Protein AF-A0AB34HGY5-F1 (afdb_monomer_lite)

InterPro domains:
  IPR011009 Protein kinase-like domain superfamily [SSF56112] (20-111)

Radius of gyration: 34.71 Å; chains: 1; bounding box: 45×31×132 Å

Structure (mmCIF, N/CA/C/O backbone):
data_AF-A0AB34HGY5-F1
#
_entry.id   AF-A0AB34HGY5-F1
#
loop_
_atom_site.group_PDB
_atom_site.id
_atom_site.type_symbol
_atom_site.label_atom_id
_atom_site.label_alt_id
_atom_site.label_comp_id
_atom_site.label_asym_id
_atom_site.label_entity_id
_atom_site.label_seq_id
_atom_site.pdbx_PDB_ins_code
_atom_site.Cartn_x
_atom_site.Cartn_y
_atom_site.Cartn_z
_atom_site.occupancy
_atom_site.B_iso_or_equiv
_atom_site.auth_seq_id
_atom_site.auth_comp_id
_atom_site.auth_asym_id
_atom_site.auth_atom_id
_atom_site.pdbx_PDB_model_num
ATOM 1 N N . MET A 1 1 ? -15.803 -4.042 63.067 1.00 71.56 1 MET A N 1
ATOM 2 C CA . MET A 1 1 ? -15.146 -5.230 62.483 1.00 71.56 1 MET A CA 1
ATOM 3 C C . MET A 1 1 ? -15.717 -5.570 61.107 1.00 71.56 1 MET A C 1
ATOM 5 O O . MET A 1 1 ? -14.989 -5.437 60.141 1.00 71.56 1 MET A O 1
ATOM 9 N N . VAL A 1 2 ? -17.021 -5.854 60.975 1.00 73.50 2 VAL A N 1
ATOM 10 C CA . VAL A 1 2 ? -17.663 -6.172 59.673 1.00 73.50 2 VAL A CA 1
ATOM 11 C C . VAL A 1 2 ? -17.495 -5.069 58.614 1.00 73.50 2 VAL A C 1
ATOM 13 O O . VAL A 1 2 ? -17.225 -5.363 57.459 1.00 73.50 2 VAL A O 1
ATOM 16 N N . LYS A 1 3 ? -17.590 -3.792 59.008 1.00 72.81 3 LYS A N 1
ATOM 17 C CA . LYS A 1 3 ? -17.451 -2.648 58.087 1.00 72.81 3 LYS A CA 1
ATOM 18 C C . LYS A 1 3 ? -16.054 -2.538 57.451 1.00 72.81 3 LYS A C 1
ATOM 20 O O . LYS A 1 3 ? -15.954 -2.211 56.281 1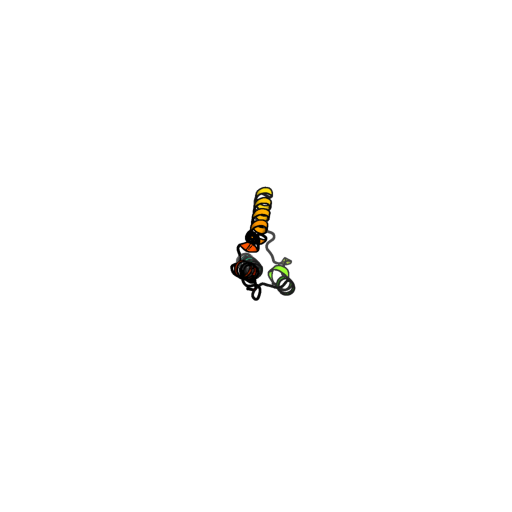.00 72.81 3 LYS A O 1
ATOM 25 N N . VAL A 1 4 ? -15.015 -2.892 58.210 1.00 78.38 4 VAL A N 1
ATOM 26 C CA . VAL A 1 4 ? -13.613 -2.877 57.756 1.00 78.38 4 VAL A CA 1
ATOM 27 C C . VAL A 1 4 ? -13.354 -4.014 56.766 1.00 78.38 4 VAL A C 1
ATOM 29 O O . VAL A 1 4 ? -12.738 -3.798 55.735 1.00 78.38 4 VAL A O 1
ATOM 32 N N . MET A 1 5 ? -13.907 -5.204 57.025 1.00 74.56 5 MET A N 1
ATOM 33 C CA . MET A 1 5 ? -13.786 -6.343 56.104 1.00 74.56 5 MET A CA 1
ATOM 34 C C . MET A 1 5 ? -14.464 -6.090 54.754 1.00 74.56 5 MET A C 1
ATOM 36 O O . MET A 1 5 ? -13.980 -6.554 53.727 1.00 74.56 5 MET A O 1
ATOM 40 N N . VAL A 1 6 ? -15.595 -5.378 54.748 1.00 80.62 6 VAL A N 1
ATOM 41 C CA . VAL A 1 6 ? -16.297 -5.037 53.503 1.00 80.62 6 VAL A CA 1
ATOM 42 C C . VAL A 1 6 ? -15.510 -3.999 52.700 1.00 80.62 6 VAL A C 1
ATOM 44 O O . VAL A 1 6 ? -15.405 -4.153 51.489 1.00 80.62 6 VAL A O 1
ATOM 47 N N . GLU A 1 7 ? -14.921 -2.988 53.346 1.00 81.06 7 GLU A N 1
ATOM 48 C CA . GLU A 1 7 ? -14.063 -2.007 52.661 1.00 81.06 7 GLU A CA 1
ATOM 49 C C . GLU A 1 7 ? -12.802 -2.653 52.070 1.00 81.06 7 GLU A C 1
ATOM 51 O O . GLU A 1 7 ? -12.538 -2.471 50.884 1.00 81.06 7 GLU A O 1
ATOM 56 N N . GLU A 1 8 ? -12.094 -3.498 52.829 1.00 84.94 8 GLU A N 1
ATOM 57 C CA . GLU A 1 8 ? -10.918 -4.218 52.314 1.00 84.94 8 GLU A CA 1
ATOM 58 C C . GLU A 1 8 ? -11.268 -5.129 51.129 1.00 84.94 8 GLU A C 1
ATOM 60 O O . GLU A 1 8 ? -10.516 -5.222 50.159 1.00 84.94 8 GLU A O 1
ATOM 65 N N . MET A 1 9 ? -12.429 -5.789 51.169 1.00 84.44 9 MET A N 1
ATOM 66 C CA . MET A 1 9 ? -12.878 -6.648 50.075 1.00 84.44 9 MET A CA 1
ATOM 67 C C . MET A 1 9 ? -13.207 -5.844 48.808 1.00 84.44 9 MET A C 1
ATOM 69 O O . MET A 1 9 ? -12.913 -6.303 47.704 1.00 84.44 9 MET A O 1
ATOM 73 N N . VAL A 1 10 ? -13.774 -4.643 48.948 1.00 82.44 10 VAL A N 1
ATOM 74 C CA . VAL A 1 10 ? -14.030 -3.739 47.816 1.00 82.44 10 VAL A CA 1
ATOM 75 C C . VAL A 1 10 ? -12.716 -3.233 47.222 1.00 82.44 10 VAL A C 1
ATOM 77 O O . VAL A 1 10 ? -12.561 -3.279 46.003 1.00 82.44 10 VAL A O 1
ATOM 80 N N . ASP A 1 11 ? -11.746 -2.839 48.048 1.00 81.69 11 ASP A N 1
ATOM 81 C CA . ASP A 1 11 ? -10.426 -2.396 47.579 1.00 81.69 11 ASP A CA 1
ATOM 82 C C . ASP A 1 11 ? -9.673 -3.500 46.829 1.00 81.69 11 ASP A C 1
ATOM 84 O O . ASP A 1 11 ? -9.060 -3.244 45.790 1.00 81.69 11 ASP A O 1
ATOM 88 N N . VAL A 1 12 ? -9.760 -4.750 47.296 1.00 83.12 12 VAL A N 1
ATOM 89 C CA . VAL A 1 12 ? -9.178 -5.902 46.593 1.00 83.12 12 VAL A CA 1
ATOM 90 C C . VAL A 1 12 ? -9.844 -6.104 45.232 1.00 83.12 12 VAL A C 1
ATOM 92 O O . VAL A 1 12 ? -9.142 -6.273 44.236 1.00 83.12 12 VAL A O 1
ATOM 95 N N . VAL A 1 13 ? -11.177 -6.043 45.151 1.00 79.81 13 VAL A N 1
ATOM 96 C CA . VAL A 1 13 ? -11.893 -6.200 43.873 1.00 79.81 13 VAL A CA 1
ATOM 97 C C . VAL A 1 13 ? -11.561 -5.061 42.910 1.00 79.81 13 VAL A C 1
ATOM 99 O O . VAL A 1 13 ? -11.268 -5.323 41.746 1.00 79.81 13 VAL A O 1
ATOM 102 N N . VAL A 1 14 ? -11.541 -3.812 43.377 1.00 80.50 14 VAL A N 1
ATOM 103 C CA . VAL A 1 14 ? -11.191 -2.651 42.545 1.00 80.50 14 VAL A CA 1
ATOM 104 C C . VAL A 1 14 ? -9.746 -2.752 42.056 1.00 80.50 14 VAL A C 1
ATOM 106 O O . VAL A 1 14 ? -9.493 -2.546 40.871 1.00 80.50 14 VAL A O 1
ATOM 109 N N . LYS A 1 15 ? -8.802 -3.139 42.919 1.00 80.25 15 LYS A N 1
ATOM 110 C CA . LYS A 1 15 ? -7.396 -3.334 42.543 1.00 80.25 15 LYS A CA 1
ATOM 111 C C . LYS A 1 15 ? -7.231 -4.428 41.488 1.00 80.25 15 LYS A C 1
ATOM 113 O O . LYS A 1 15 ? -6.559 -4.195 40.487 1.00 80.25 15 LYS A O 1
ATOM 118 N N . VAL A 1 16 ? -7.900 -5.569 41.667 1.00 82.00 16 VAL A N 1
ATOM 119 C CA . VAL A 1 16 ? -7.910 -6.667 40.688 1.00 82.00 16 VAL A CA 1
ATOM 120 C C . VAL A 1 16 ? -8.535 -6.215 39.367 1.00 82.00 16 VAL A C 1
ATOM 122 O O . VAL A 1 16 ? -7.982 -6.492 38.309 1.00 82.00 16 VAL A O 1
ATOM 125 N N . MET A 1 17 ? -9.648 -5.477 39.394 1.00 76.06 17 MET A N 1
ATOM 126 C CA . MET A 1 17 ? -10.279 -4.964 38.173 1.00 76.06 17 MET A CA 1
ATOM 127 C C . MET A 1 17 ? -9.388 -3.958 37.439 1.00 76.06 17 MET A C 1
ATOM 129 O O . MET A 1 17 ? -9.296 -4.032 36.219 1.00 76.06 17 MET A O 1
ATOM 133 N N . VAL A 1 18 ? -8.708 -3.051 38.147 1.00 74.69 18 VAL A N 1
ATOM 134 C CA . VAL A 1 18 ? -7.776 -2.080 37.545 1.00 74.69 18 VAL A CA 1
ATOM 135 C C . VAL A 1 18 ? -6.555 -2.777 36.945 1.00 74.69 18 VAL A C 1
ATOM 137 O O . VAL A 1 18 ? -6.133 -2.418 35.850 1.00 74.69 18 VAL A O 1
ATOM 140 N N . GLU A 1 19 ? -6.011 -3.792 37.614 1.00 84.38 19 GLU A N 1
ATOM 141 C CA . GLU A 1 19 ? -4.869 -4.568 37.121 1.00 84.38 19 GLU A CA 1
ATOM 142 C C . GLU A 1 19 ? -5.241 -5.403 35.886 1.00 84.38 19 GLU A C 1
ATOM 144 O O . GLU A 1 19 ? -4.567 -5.321 34.859 1.00 84.38 19 GLU A O 1
ATOM 149 N N . VAL A 1 20 ? -6.380 -6.104 35.926 1.00 78.56 20 VAL A N 1
ATOM 150 C CA . VAL A 1 20 ? -6.928 -6.839 34.773 1.00 78.56 20 VAL A CA 1
ATOM 151 C C . VAL A 1 20 ? -7.230 -5.886 33.616 1.00 78.56 20 VAL A C 1
ATOM 153 O O . VAL A 1 20 ? -6.883 -6.173 32.474 1.00 78.56 20 VAL A O 1
ATOM 156 N N . MET A 1 21 ? -7.825 -4.725 33.888 1.00 71.75 21 MET A N 1
ATOM 157 C CA . MET A 1 21 ? -8.116 -3.713 32.870 1.00 71.75 21 MET A CA 1
ATOM 158 C C . MET A 1 21 ? -6.832 -3.093 32.295 1.00 71.75 21 MET A C 1
ATOM 160 O O . MET A 1 21 ? -6.778 -2.796 31.102 1.00 71.75 21 MET A O 1
ATOM 164 N N . GLY A 1 22 ? -5.780 -2.961 33.106 1.00 74.19 22 GLY A N 1
ATOM 165 C CA . GLY A 1 22 ? -4.437 -2.577 32.674 1.00 74.19 22 GLY A CA 1
ATOM 166 C C . GLY A 1 22 ? -3.812 -3.604 31.731 1.00 74.19 22 GLY A C 1
ATOM 167 O O . GLY A 1 22 ? -3.347 -3.235 30.656 1.00 74.19 22 GLY A O 1
ATOM 168 N N . MET A 1 23 ? -3.872 -4.894 32.072 1.00 69.50 23 MET A N 1
ATOM 169 C CA . MET A 1 23 ? -3.395 -5.981 31.206 1.00 69.50 23 MET A CA 1
ATOM 170 C C . MET A 1 23 ? -4.174 -6.042 29.889 1.00 69.50 23 MET A C 1
ATOM 172 O O . MET A 1 23 ? -3.571 -6.134 28.824 1.00 69.50 23 MET A O 1
ATOM 176 N N . VAL A 1 24 ? -5.504 -5.916 29.946 1.00 68.81 24 VAL A N 1
ATOM 177 C CA . VAL A 1 24 ? -6.360 -5.860 28.751 1.00 68.81 24 VAL A CA 1
ATOM 178 C C . VAL A 1 24 ? -5.973 -4.676 27.866 1.00 68.81 24 VAL A C 1
ATOM 180 O O . VAL A 1 24 ? -5.891 -4.827 26.651 1.00 68.81 24 VAL A O 1
ATOM 183 N N . LYS A 1 25 ? -5.673 -3.511 28.449 1.00 65.19 25 LYS A N 1
ATOM 184 C CA . LYS A 1 25 ? -5.229 -2.338 27.689 1.00 65.19 25 LYS A CA 1
ATOM 185 C C . LYS A 1 25 ? -3.876 -2.561 27.002 1.00 65.19 25 LYS A C 1
ATOM 187 O O . LYS A 1 25 ? -3.752 -2.219 25.830 1.00 65.19 25 LYS A O 1
ATOM 192 N N . VAL A 1 26 ? -2.902 -3.155 27.696 1.00 67.00 26 VAL A N 1
ATOM 193 C CA . VAL A 1 26 ? -1.579 -3.478 27.124 1.00 67.00 26 VAL A CA 1
ATOM 194 C C . VAL A 1 26 ? -1.711 -4.479 25.976 1.00 67.00 26 VAL A C 1
ATOM 196 O O . VAL A 1 26 ? -1.158 -4.252 24.905 1.00 67.00 26 VAL A O 1
ATOM 199 N N . MET A 1 27 ? -2.512 -5.534 26.156 1.00 62.56 27 MET A N 1
ATOM 200 C CA . MET A 1 27 ? -2.768 -6.517 25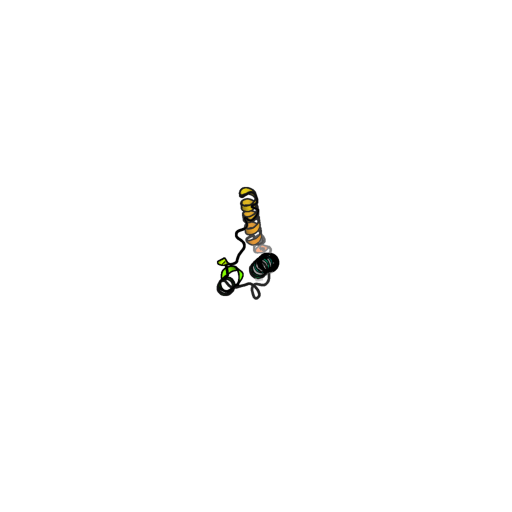.099 1.00 62.56 27 MET A CA 1
ATOM 201 C C . MET A 1 27 ? -3.439 -5.882 23.876 1.00 62.56 27 MET A C 1
ATOM 203 O 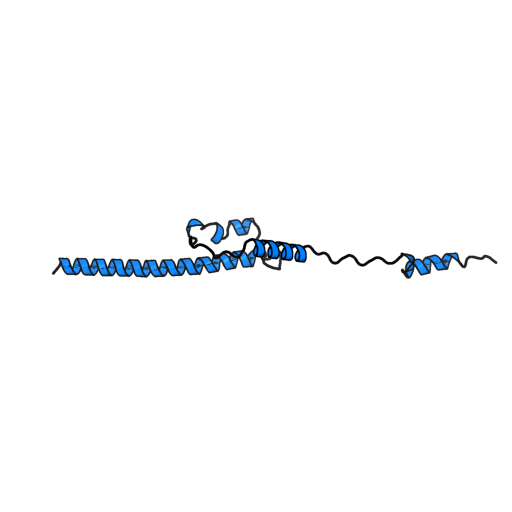O . MET A 1 27 ? -3.118 -6.241 22.749 1.00 62.56 27 MET A O 1
ATOM 207 N N . VAL A 1 28 ? -4.359 -4.932 24.071 1.00 63.88 28 VAL A N 1
ATOM 208 C CA . VAL A 1 28 ? -5.011 -4.231 22.955 1.00 63.88 28 VAL A CA 1
ATOM 209 C C . VAL A 1 28 ? -4.019 -3.346 22.195 1.00 63.88 28 VAL A C 1
ATOM 211 O O . VAL A 1 28 ? -4.035 -3.364 20.969 1.00 63.88 28 VAL A O 1
ATOM 214 N N . GLU A 1 29 ? -3.137 -2.605 22.874 1.00 63.91 29 GLU A N 1
ATOM 215 C CA . GLU A 1 29 ? -2.141 -1.764 22.188 1.00 63.91 29 GLU A CA 1
ATOM 216 C C . GLU A 1 29 ? -1.119 -2.589 21.390 1.00 63.91 29 GLU A C 1
ATOM 218 O O . GLU A 1 29 ? -0.849 -2.252 20.237 1.00 63.91 29 GLU A O 1
ATOM 223 N N . GLU A 1 30 ? -0.631 -3.703 21.943 1.00 64.94 30 GLU A N 1
ATOM 224 C CA . GLU A 1 30 ? 0.286 -4.616 21.244 1.00 64.94 30 GLU A CA 1
ATOM 225 C C . GLU A 1 30 ? -0.384 -5.265 20.018 1.00 64.94 30 GLU A C 1
ATOM 227 O O . GLU A 1 30 ? 0.181 -5.301 18.925 1.00 64.94 30 GLU A O 1
ATOM 232 N N . VAL A 1 31 ? -1.640 -5.710 20.155 1.00 66.44 31 VAL A N 1
ATOM 233 C CA . VAL A 1 31 ? -2.398 -6.318 19.047 1.00 66.44 31 VAL A CA 1
ATOM 234 C C . VAL A 1 31 ? -2.667 -5.314 17.921 1.00 66.44 31 VAL A C 1
ATOM 236 O O . VAL A 1 31 ? -2.666 -5.694 16.749 1.00 66.44 31 VAL A O 1
ATOM 239 N N . VAL A 1 32 ? -2.876 -4.033 18.240 1.00 69.94 32 VAL A N 1
ATOM 240 C CA . VAL A 1 32 ? -3.094 -2.987 17.229 1.00 69.94 32 VAL A CA 1
ATOM 241 C C . VAL A 1 32 ? -1.855 -2.791 16.352 1.00 69.94 32 VAL A C 1
ATOM 243 O O . VAL A 1 32 ? -2.003 -2.684 15.134 1.00 69.94 32 VAL A O 1
ATOM 246 N N . GLU A 1 33 ? -0.652 -2.777 16.930 1.00 73.31 33 GLU A N 1
ATOM 247 C CA . GLU A 1 33 ? 0.597 -2.633 16.169 1.00 73.31 33 GLU A CA 1
ATOM 248 C C . GLU A 1 33 ? 0.800 -3.805 15.199 1.00 73.31 33 GLU A C 1
ATOM 250 O O . GLU A 1 33 ? 0.992 -3.590 13.998 1.00 73.31 33 GLU A O 1
ATOM 255 N N . VAL A 1 34 ? 0.609 -5.038 15.682 1.00 79.81 34 VAL A N 1
ATOM 256 C CA . VAL A 1 34 ? 0.700 -6.260 14.865 1.00 79.81 34 VAL A CA 1
ATOM 257 C C . VAL A 1 34 ? -0.301 -6.237 13.703 1.00 79.81 34 VAL A C 1
ATOM 259 O O . VAL A 1 34 ? 0.020 -6.630 12.580 1.00 79.81 34 VAL A O 1
ATOM 262 N N . MET A 1 35 ? -1.521 -5.740 13.932 1.00 85.81 35 MET A N 1
ATOM 263 C CA . MET A 1 35 ? -2.542 -5.640 12.885 1.00 85.81 35 MET A CA 1
ATOM 264 C C . MET A 1 35 ? -2.226 -4.592 11.812 1.00 85.81 35 MET A C 1
ATOM 266 O O . MET A 1 35 ? -2.575 -4.793 10.645 1.00 85.81 35 MET A O 1
ATOM 270 N N . VAL A 1 36 ? -1.598 -3.475 12.189 1.00 88.12 36 VAL A N 1
ATOM 271 C CA . VAL A 1 36 ? -1.158 -2.436 11.245 1.00 88.12 36 VAL A CA 1
ATOM 272 C C . VAL A 1 36 ? -0.015 -2.960 10.380 1.00 88.12 36 VAL A C 1
ATOM 274 O O . VAL A 1 36 ? -0.027 -2.781 9.161 1.00 88.12 36 VAL A O 1
ATOM 277 N N . GLU A 1 37 ? 0.961 -3.622 10.996 1.00 90.62 37 GLU A N 1
ATOM 278 C CA . GLU A 1 37 ? 2.103 -4.183 10.282 1.00 90.62 37 GLU A CA 1
ATOM 279 C C . GLU A 1 37 ? 1.659 -5.238 9.256 1.00 90.62 37 GLU A C 1
ATOM 281 O O . GLU A 1 37 ? 2.064 -5.178 8.092 1.00 90.62 37 GLU A O 1
ATOM 286 N N . ASP A 1 38 ? 0.755 -6.145 9.646 1.00 93.19 38 ASP A N 1
ATOM 287 C CA . ASP A 1 38 ? 0.246 -7.208 8.772 1.00 93.19 38 ASP A CA 1
ATOM 288 C C . ASP A 1 38 ? -0.458 -6.651 7.523 1.00 93.19 38 ASP A C 1
ATOM 290 O O . ASP A 1 38 ? -0.168 -7.070 6.396 1.00 93.19 38 ASP A O 1
ATOM 294 N N . VAL A 1 39 ? -1.346 -5.659 7.688 1.00 94.75 39 VAL A N 1
ATOM 295 C CA . VAL A 1 39 ? -2.069 -5.079 6.546 1.00 94.75 39 VAL A CA 1
ATOM 296 C C . VAL A 1 39 ? -1.131 -4.317 5.610 1.00 94.75 39 VAL A C 1
ATOM 298 O O . VAL A 1 39 ? -1.229 -4.479 4.391 1.00 94.75 39 VAL A O 1
ATOM 301 N N . VAL A 1 40 ? -0.193 -3.528 6.145 1.00 94.19 40 VAL A N 1
ATOM 302 C CA . VAL A 1 40 ? 0.748 -2.745 5.329 1.00 94.19 40 VAL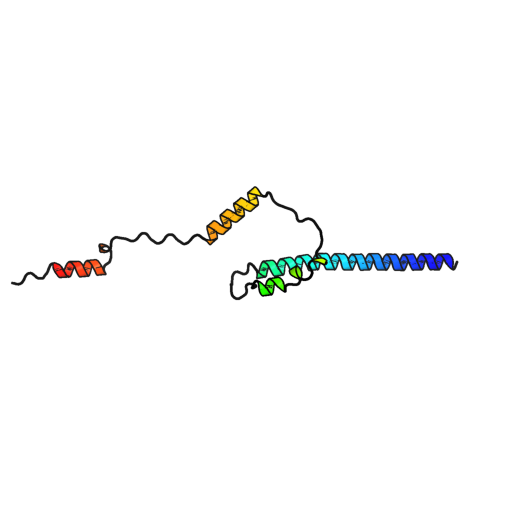 A CA 1
ATOM 303 C C . VAL A 1 40 ? 1.713 -3.666 4.583 1.00 94.19 40 VAL A C 1
ATOM 305 O O . VAL A 1 40 ? 1.913 -3.479 3.381 1.00 94.19 40 VAL A O 1
ATOM 308 N N . SER A 1 41 ? 2.245 -4.694 5.249 1.00 95.06 41 SER A N 1
ATOM 309 C CA . SER A 1 41 ? 3.139 -5.686 4.641 1.00 95.06 41 SER A CA 1
ATOM 310 C C . SER A 1 41 ? 2.465 -6.405 3.468 1.00 95.06 41 SER A C 1
ATOM 312 O O . SER A 1 41 ? 3.006 -6.466 2.360 1.00 95.06 41 SER A O 1
ATOM 314 N N . LYS A 1 42 ? 1.216 -6.850 3.649 1.00 95.44 42 LYS A N 1
ATOM 315 C CA . LYS A 1 42 ? 0.448 -7.512 2.586 1.00 95.44 42 LYS A CA 1
ATOM 316 C C . LYS A 1 42 ? -0.007 -6.565 1.468 1.00 95.44 42 LYS A C 1
ATOM 318 O O . LYS A 1 42 ? -0.172 -7.005 0.329 1.00 95.44 42 LYS A O 1
ATOM 323 N N . MET A 1 43 ? -0.213 -5.275 1.741 1.00 96.56 43 MET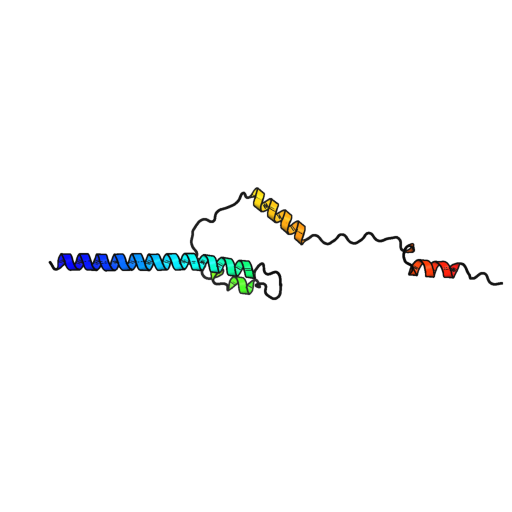 A N 1
ATOM 324 C CA . MET A 1 43 ? -0.520 -4.275 0.704 1.00 96.56 43 MET A CA 1
ATOM 325 C C . MET A 1 43 ? 0.707 -3.893 -0.133 1.00 96.56 43 MET A C 1
ATOM 327 O O . MET A 1 43 ? 0.576 -3.643 -1.332 1.00 96.56 43 MET A O 1
ATOM 331 N N . LEU A 1 44 ? 1.892 -3.861 0.476 1.00 94.25 44 LEU A N 1
ATOM 332 C CA . LEU A 1 44 ? 3.158 -3.518 -0.180 1.00 94.25 44 LEU A CA 1
ATOM 333 C C . LEU A 1 44 ? 3.949 -4.749 -0.645 1.00 94.25 44 LEU A C 1
ATOM 335 O O . LEU A 1 44 ? 5.120 -4.636 -1.004 1.00 94.25 44 LEU A O 1
ATOM 339 N N . HIS A 1 45 ? 3.306 -5.917 -0.692 1.00 95.12 45 HIS A N 1
ATOM 340 C CA . HIS A 1 45 ? 3.948 -7.154 -1.109 1.00 95.12 45 HIS A CA 1
ATOM 341 C C . HIS A 1 45 ? 4.484 -7.063 -2.550 1.00 95.12 45 HIS A C 1
ATOM 343 O O . HIS A 1 45 ? 3.795 -6.584 -3.464 1.00 95.12 45 HIS A O 1
ATOM 349 N N . VAL A 1 46 ? 5.719 -7.535 -2.761 1.00 90.62 46 VAL A N 1
ATOM 350 C CA . VAL A 1 46 ? 6.421 -7.463 -4.057 1.00 90.62 46 VAL A CA 1
ATOM 351 C C . VAL A 1 46 ? 5.724 -8.326 -5.108 1.00 90.62 46 VAL A C 1
ATOM 353 O O . VAL A 1 46 ? 5.505 -7.862 -6.224 1.00 90.62 46 VAL A O 1
ATOM 356 N N . ASP A 1 47 ? 5.329 -9.548 -4.735 1.00 93.88 47 ASP A N 1
ATOM 357 C CA . ASP A 1 47 ? 4.530 -10.444 -5.578 1.00 93.88 47 ASP A CA 1
ATOM 358 C C . ASP A 1 47 ? 3.061 -9.971 -5.642 1.00 93.88 47 ASP A C 1
ATOM 360 O O . ASP A 1 47 ? 2.387 -9.977 -4.603 1.00 93.88 47 ASP A O 1
ATOM 364 N N . PRO A 1 48 ? 2.537 -9.591 -6.826 1.00 93.62 48 PRO A N 1
ATOM 365 C CA . PRO A 1 48 ? 1.151 -9.157 -6.990 1.00 93.62 48 PRO A CA 1
ATOM 366 C C . PRO A 1 48 ? 0.113 -10.234 -6.660 1.00 93.62 48 PRO A C 1
ATOM 368 O O . PRO A 1 48 ? -1.000 -9.883 -6.280 1.00 93.62 48 PRO A O 1
ATOM 371 N N . HIS A 1 49 ? 0.446 -11.522 -6.790 1.00 95.94 49 HIS A N 1
ATOM 372 C CA . HIS A 1 49 ? -0.491 -12.616 -6.505 1.00 95.94 49 HIS A CA 1
ATOM 373 C C . HIS A 1 49 ? -0.730 -12.810 -5.006 1.00 95.94 49 HIS A C 1
ATOM 375 O O . HIS A 1 49 ? -1.771 -13.327 -4.605 1.00 95.94 49 HIS A O 1
ATOM 381 N N . GLN A 1 50 ? 0.223 -12.372 -4.186 1.00 94.00 50 GLN A N 1
ATOM 382 C CA . GLN A 1 50 ? 0.138 -12.397 -2.727 1.00 94.00 50 GLN A CA 1
ATOM 383 C C . GLN A 1 50 ? -0.358 -11.063 -2.151 1.00 94.00 50 GLN A C 1
ATOM 385 O O . GLN A 1 50 ? -0.684 -10.980 -0.967 1.00 94.00 50 GLN A O 1
ATOM 390 N N . ARG A 1 51 ? -0.423 -10.012 -2.978 1.00 97.12 51 ARG A N 1
ATOM 391 C CA . ARG A 1 51 ? -0.830 -8.674 -2.553 1.00 97.12 51 ARG A CA 1
ATOM 392 C C . ARG A 1 51 ? -2.325 -8.630 -2.248 1.00 97.12 51 ARG A C 1
ATOM 394 O O . ARG A 1 51 ? -3.145 -9.108 -3.031 1.00 97.12 51 ARG A O 1
ATOM 401 N N . LEU A 1 52 ? -2.687 -7.989 -1.137 1.00 96.50 52 LEU A N 1
ATOM 402 C CA . LEU A 1 52 ? -4.091 -7.783 -0.781 1.00 96.50 52 LEU A CA 1
ATOM 403 C C . LEU A 1 52 ? -4.840 -7.003 -1.869 1.00 96.50 52 LEU A C 1
ATOM 405 O O . LEU A 1 52 ? -4.440 -5.916 -2.288 1.00 96.50 52 LEU A O 1
ATOM 409 N N . THR A 1 53 ? -5.990 -7.538 -2.267 1.00 96.94 53 THR A N 1
ATOM 410 C CA . THR A 1 53 ? -6.977 -6.827 -3.084 1.00 96.94 53 THR A CA 1
ATOM 411 C C . THR A 1 53 ? -7.762 -5.827 -2.236 1.00 96.94 53 THR A C 1
ATOM 413 O O . THR A 1 53 ? -7.907 -5.999 -1.025 1.00 96.94 53 THR A O 1
ATOM 416 N N . ALA A 1 54 ? -8.358 -4.814 -2.873 1.00 96.56 54 ALA A N 1
ATOM 417 C CA . ALA A 1 54 ? -9.163 -3.807 -2.175 1.00 96.56 54 ALA A CA 1
ATOM 418 C C . ALA A 1 54 ? -10.282 -4.427 -1.311 1.00 96.56 54 ALA A C 1
ATOM 420 O O . ALA A 1 54 ? -10.501 -4.000 -0.181 1.00 96.56 54 ALA A O 1
ATOM 421 N N . VAL A 1 55 ? -10.945 -5.482 -1.800 1.00 97.38 55 VAL A N 1
ATOM 422 C CA . VAL A 1 55 ? -12.003 -6.183 -1.050 1.00 97.38 55 VAL A CA 1
ATOM 423 C C . VAL A 1 55 ? -11.451 -6.869 0.200 1.00 97.38 55 VAL A C 1
ATOM 425 O O . VAL A 1 55 ? -12.111 -6.871 1.236 1.00 97.38 55 VAL A O 1
ATOM 428 N N . GLN A 1 56 ? -10.252 -7.448 0.126 1.00 95.94 56 GLN A N 1
ATOM 429 C CA . GLN A 1 56 ? -9.628 -8.089 1.283 1.00 95.94 56 GLN A CA 1
ATOM 430 C C . GLN A 1 56 ? -9.142 -7.056 2.309 1.00 95.94 56 GLN A C 1
ATOM 432 O O . GLN A 1 56 ? -9.315 -7.289 3.501 1.00 95.94 56 GLN A O 1
ATOM 437 N N . VAL A 1 57 ? -8.624 -5.899 1.871 1.00 96.31 57 VAL A N 1
ATOM 438 C CA . VAL A 1 57 ? -8.271 -4.784 2.773 1.00 96.31 57 VAL A CA 1
ATOM 439 C C . VAL A 1 57 ? -9.491 -4.328 3.574 1.00 96.31 57 VAL A C 1
ATOM 44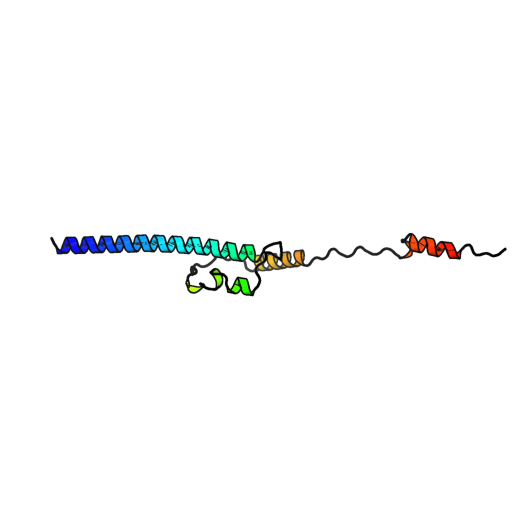1 O O . VAL A 1 57 ? -9.410 -4.200 4.791 1.00 96.31 57 VAL A O 1
ATOM 444 N N . LEU A 1 58 ? -10.645 -4.157 2.922 1.00 95.81 58 LEU A N 1
ATOM 445 C CA . LEU A 1 58 ? -11.885 -3.737 3.590 1.00 95.81 58 LEU A CA 1
ATOM 446 C C . LEU A 1 58 ? -12.404 -4.743 4.628 1.00 95.81 58 LEU A C 1
ATOM 448 O O . LEU A 1 58 ? -13.177 -4.368 5.503 1.00 95.81 58 LEU A O 1
ATOM 452 N N . ARG A 1 59 ? -11.999 -6.013 4.531 1.00 95.81 59 ARG A N 1
ATOM 453 C CA . ARG A 1 59 ? -12.353 -7.074 5.487 1.00 95.81 59 ARG A CA 1
ATOM 454 C C . ARG A 1 59 ? -11.307 -7.258 6.586 1.00 95.81 59 ARG A C 1
ATOM 456 O O . ARG A 1 59 ? -11.511 -8.086 7.470 1.00 95.81 59 ARG A O 1
ATOM 463 N N . HIS A 1 60 ? -10.184 -6.547 6.521 1.00 94.88 60 HIS A N 1
ATOM 464 C CA . HIS A 1 60 ? -9.109 -6.701 7.488 1.00 94.88 60 HIS A CA 1
ATOM 465 C C . HIS A 1 60 ? -9.547 -6.173 8.865 1.00 94.88 60 HIS A C 1
ATOM 467 O O . HIS A 1 60 ? -10.128 -5.086 8.921 1.00 94.88 60 HIS A O 1
ATOM 473 N N . PRO A 1 61 ? -9.239 -6.865 9.979 1.00 90.50 61 PRO A N 1
ATOM 474 C CA . PRO A 1 61 ? -9.642 -6.427 11.316 1.00 90.50 61 PRO A CA 1
ATOM 475 C C . PRO A 1 61 ? -9.213 -4.996 11.659 1.00 90.50 61 PRO A C 1
ATOM 477 O O . PRO A 1 61 ? -9.989 -4.270 12.262 1.00 90.50 61 PRO A O 1
ATOM 480 N N . TRP A 1 62 ? -8.040 -4.548 11.192 1.00 90.75 62 TRP A N 1
ATOM 481 C CA . TRP A 1 62 ? -7.599 -3.152 11.353 1.00 90.75 62 TRP A CA 1
ATOM 482 C C . TRP A 1 62 ? -8.572 -2.122 10.743 1.00 90.75 62 TRP A C 1
ATOM 484 O O . TRP A 1 62 ? -8.718 -1.022 11.265 1.00 90.75 62 TRP A O 1
ATOM 494 N N . VAL A 1 63 ? -9.246 -2.466 9.641 1.00 92.19 63 VAL A N 1
ATOM 495 C CA . VAL A 1 63 ? -10.219 -1.584 8.976 1.00 92.19 63 VAL A CA 1
ATOM 496 C C . VAL A 1 63 ? -11.611 -1.734 9.589 1.00 92.19 63 VAL A C 1
ATOM 498 O O . VAL A 1 63 ? -12.304 -0.734 9.764 1.00 92.19 63 VAL A O 1
ATOM 501 N N . VAL A 1 64 ? -12.019 -2.970 9.899 1.00 93.06 64 VAL A N 1
ATOM 502 C CA . VAL A 1 64 ? -13.364 -3.291 10.405 1.00 93.06 64 VAL A CA 1
ATOM 503 C C . VAL A 1 64 ? -13.546 -2.842 11.854 1.00 93.06 64 VAL A C 1
ATOM 505 O O . VAL A 1 64 ? -14.547 -2.211 12.159 1.00 93.06 64 VAL A O 1
ATOM 508 N N . ASN A 1 65 ? -12.566 -3.111 12.716 1.00 89.19 65 ASN A N 1
ATOM 509 C CA . ASN A 1 65 ? -12.630 -2.885 14.162 1.00 89.19 65 ASN A CA 1
ATOM 510 C C . ASN A 1 65 ? -12.038 -1.515 14.537 1.00 89.19 65 ASN A C 1
ATOM 512 O O . ASN A 1 65 ? -11.297 -1.388 15.517 1.00 89.19 65 ASN A O 1
ATOM 516 N N . ARG A 1 66 ? -12.293 -0.484 13.720 1.00 84.50 66 ARG A N 1
ATOM 517 C CA . ARG A 1 66 ? -11.635 0.830 13.834 1.00 84.50 66 ARG A CA 1
ATOM 518 C C . ARG A 1 66 ? -11.912 1.506 15.182 1.00 84.50 66 ARG A C 1
ATOM 520 O O . ARG A 1 66 ? -11.076 2.250 15.684 1.00 84.50 66 ARG A O 1
ATOM 527 N N . GLU A 1 67 ? -13.074 1.238 15.759 1.00 84.38 67 GLU A N 1
ATOM 528 C CA . GLU A 1 67 ? -13.534 1.704 17.066 1.00 84.38 67 GLU A CA 1
ATOM 529 C C . GLU A 1 67 ? -12.696 1.186 18.243 1.00 84.38 67 GLU A C 1
ATOM 531 O O . GLU A 1 67 ? -12.703 1.804 19.305 1.00 84.38 67 GLU A O 1
ATOM 536 N N . TYR A 1 68 ? -11.948 0.098 18.050 1.00 81.12 68 TYR A N 1
ATOM 537 C CA . TYR A 1 68 ? -11.057 -0.478 19.058 1.00 81.12 68 TYR A CA 1
ATOM 538 C C . TYR A 1 68 ? -9.594 -0.049 18.883 1.00 81.12 68 TYR A C 1
ATOM 540 O O . TYR A 1 68 ? -8.746 -0.415 19.696 1.00 81.12 68 TYR A O 1
ATOM 548 N N . LEU A 1 69 ? -9.275 0.714 17.831 1.00 80.44 69 LEU A N 1
ATOM 549 C CA . LEU A 1 69 ? -7.921 1.216 17.616 1.00 80.44 69 LEU A CA 1
ATOM 550 C C . LEU A 1 69 ? -7.588 2.316 18.623 1.00 80.44 69 LEU A C 1
ATOM 552 O O . LEU A 1 69 ? -8.428 3.150 18.970 1.00 80.44 69 LEU A O 1
ATOM 556 N N . SER A 1 70 ? -6.326 2.353 19.050 1.00 77.94 70 SER A N 1
ATOM 557 C CA . SER A 1 70 ? -5.855 3.388 19.963 1.00 77.94 70 SER A CA 1
ATOM 558 C C . SER A 1 70 ? -6.003 4.788 19.340 1.00 77.94 70 SER A C 1
ATOM 560 O O . SER A 1 70 ? -5.572 5.001 18.202 1.00 77.94 70 SER A O 1
ATOM 562 N N . PRO A 1 71 ? -6.569 5.776 20.063 1.00 77.50 71 PRO A N 1
ATOM 563 C CA . PRO A 1 71 ? -6.690 7.154 19.587 1.00 77.50 71 PRO A CA 1
ATOM 564 C C . PRO A 1 71 ? -5.365 7.935 19.656 1.00 77.50 71 PRO A C 1
ATOM 566 O O . PRO A 1 71 ? -5.357 9.145 19.420 1.00 77.50 71 PRO A O 1
ATOM 569 N N . ASN A 1 72 ? -4.255 7.276 20.010 1.00 80.94 72 ASN A N 1
ATOM 570 C CA . ASN A 1 72 ? -2.942 7.895 20.158 1.00 80.94 72 ASN A CA 1
ATOM 571 C C . ASN A 1 72 ? -2.534 8.659 18.886 1.00 80.94 72 ASN A C 1
ATOM 573 O O . ASN A 1 72 ? -2.658 8.170 17.760 1.00 80.94 72 ASN A O 1
ATOM 577 N N . GLN A 1 73 ? -2.017 9.879 19.061 1.00 75.38 73 GLN A N 1
ATOM 578 C CA . GLN A 1 73 ? -1.479 10.640 17.939 1.00 75.38 73 GLN A CA 1
ATOM 579 C C . GLN A 1 73 ? -0.177 10.008 17.450 1.00 75.38 73 GLN A C 1
ATOM 581 O O . GLN A 1 73 ? 0.801 9.910 18.187 1.00 75.38 73 GLN A O 1
ATOM 586 N N . LEU A 1 74 ? -0.156 9.633 16.173 1.00 81.88 74 LEU A N 1
ATOM 587 C CA . LEU A 1 74 ? 1.062 9.207 15.497 1.00 81.88 74 LEU A CA 1
ATOM 588 C C . LEU A 1 74 ? 2.035 10.383 15.368 1.00 81.88 74 LEU A C 1
ATOM 590 O O . LEU A 1 74 ? 1.629 11.502 15.036 1.00 81.88 74 LEU A O 1
ATOM 594 N N . SER A 1 75 ? 3.324 10.105 15.563 1.00 85.00 75 SER A N 1
ATOM 595 C CA . SER A 1 75 ? 4.385 11.055 15.232 1.00 85.00 75 SER A CA 1
ATOM 596 C C . SER A 1 75 ? 4.355 11.362 13.734 1.00 85.00 75 SER A C 1
ATOM 598 O O . SER A 1 75 ? 4.260 10.457 12.903 1.00 85.00 75 SER A O 1
ATOM 600 N N . ARG A 1 76 ? 4.406 12.648 13.376 1.00 84.12 76 ARG A N 1
ATOM 601 C CA . ARG A 1 76 ? 4.360 13.107 11.983 1.00 84.12 76 ARG A CA 1
ATOM 602 C C . ARG A 1 76 ? 5.707 13.704 11.596 1.00 84.12 76 ARG A C 1
ATOM 604 O O . ARG A 1 76 ? 6.200 14.597 12.276 1.00 84.12 76 ARG A O 1
ATOM 611 N N . GLN A 1 77 ? 6.277 13.231 10.490 1.00 88.38 77 GLN A N 1
ATOM 612 C CA . GLN A 1 77 ? 7.425 13.882 9.855 1.00 88.38 77 GLN A CA 1
ATOM 613 C C . GLN A 1 77 ? 7.012 15.172 9.133 1.00 88.38 77 GLN A C 1
ATOM 615 O O . GLN A 1 77 ? 5.832 15.391 8.849 1.00 88.38 77 GLN A O 1
ATOM 620 N N . ASP A 1 78 ? 8.003 16.011 8.815 1.00 93.31 78 ASP A N 1
ATOM 621 C CA . ASP A 1 78 ? 7.816 17.222 8.015 1.00 93.31 78 ASP A CA 1
ATOM 622 C C . ASP A 1 78 ? 7.129 16.891 6.678 1.00 93.31 78 ASP A C 1
ATOM 624 O O . ASP A 1 78 ? 7.588 16.056 5.891 1.00 93.31 78 ASP A O 1
ATOM 628 N N . VAL A 1 79 ? 6.020 17.582 6.416 1.00 93.75 79 VAL A N 1
ATOM 629 C CA . VAL A 1 79 ? 5.174 17.407 5.232 1.00 93.75 79 VAL A CA 1
ATOM 630 C C . VAL A 1 79 ? 5.961 17.611 3.936 1.00 93.75 79 VAL A C 1
ATOM 632 O O . VAL A 1 79 ? 5.722 16.903 2.955 1.00 93.75 79 VAL A O 1
ATOM 635 N N . HIS A 1 80 ? 6.909 18.550 3.908 1.00 95.00 80 HIS A N 1
ATOM 636 C CA . HIS A 1 80 ? 7.716 18.814 2.719 1.00 95.00 80 HIS A CA 1
ATOM 637 C C . HIS A 1 80 ? 8.671 17.662 2.416 1.00 95.00 80 HIS A C 1
ATOM 639 O O . HIS A 1 80 ? 8.806 17.271 1.253 1.00 95.00 80 HIS A O 1
ATOM 645 N N . LEU A 1 81 ? 9.273 17.081 3.456 1.00 94.50 81 LEU A N 1
ATOM 646 C CA . LEU A 1 81 ? 10.167 15.937 3.321 1.00 94.50 81 LEU A CA 1
ATOM 647 C C . LEU A 1 81 ? 9.405 14.701 2.830 1.00 94.50 81 LEU A C 1
ATOM 649 O O . LEU A 1 81 ? 9.826 14.070 1.862 1.00 94.50 81 LEU A O 1
ATOM 653 N N . VAL A 1 82 ? 8.237 14.414 3.416 1.00 95.06 82 VAL A N 1
ATOM 654 C CA . VAL A 1 82 ? 7.383 13.291 2.992 1.00 95.06 82 VAL A CA 1
ATOM 655 C C . VAL A 1 82 ? 6.913 13.471 1.548 1.00 95.06 82 VAL A C 1
ATOM 657 O O . VAL A 1 82 ? 6.993 12.538 0.751 1.00 95.06 82 VAL A O 1
ATOM 660 N N . LYS A 1 83 ? 6.480 14.679 1.163 1.00 96.44 83 LYS A N 1
ATOM 661 C CA . LYS A 1 83 ? 6.051 14.974 -0.213 1.00 96.44 83 LYS A CA 1
ATOM 662 C C . LYS A 1 83 ? 7.190 14.796 -1.221 1.00 96.44 83 LYS A C 1
ATOM 664 O O . LYS A 1 83 ? 6.969 14.229 -2.291 1.00 96.44 83 LYS A O 1
ATOM 669 N N . GLY A 1 84 ? 8.391 15.267 -0.882 1.00 94.88 84 GLY A N 1
ATOM 670 C CA . GLY A 1 84 ? 9.587 15.097 -1.706 1.00 94.88 84 GLY A CA 1
ATOM 671 C C . GLY A 1 84 ? 9.974 13.627 -1.871 1.00 94.88 84 GLY A C 1
ATOM 672 O O . GLY A 1 84 ? 10.173 13.169 -2.997 1.00 94.88 84 GLY A O 1
ATOM 673 N N . ALA A 1 85 ? 9.999 12.871 -0.770 1.00 93.00 85 ALA A N 1
ATOM 674 C CA . ALA A 1 85 ? 10.274 11.437 -0.782 1.00 93.00 85 ALA A CA 1
ATOM 675 C C . ALA A 1 85 ? 9.249 10.672 -1.635 1.00 93.00 85 ALA A C 1
ATOM 677 O O . ALA A 1 85 ? 9.638 9.909 -2.515 1.00 93.00 85 ALA A O 1
ATOM 678 N N . MET A 1 86 ? 7.951 10.952 -1.464 1.00 94.75 86 MET A N 1
ATOM 679 C CA . MET A 1 86 ? 6.876 10.328 -2.243 1.00 94.75 86 MET A CA 1
ATOM 680 C C . MET A 1 86 ? 7.048 10.570 -3.749 1.00 94.75 86 MET A C 1
ATOM 682 O O . MET A 1 86 ? 6.927 9.642 -4.550 1.00 94.75 86 MET A O 1
ATOM 686 N N . ALA A 1 87 ? 7.365 11.809 -4.142 1.00 95.31 87 ALA A N 1
ATOM 687 C CA . ALA A 1 87 ? 7.617 12.156 -5.537 1.00 95.31 87 ALA A CA 1
ATOM 688 C C . ALA A 1 87 ? 8.821 11.388 -6.103 1.00 95.31 87 ALA A C 1
ATOM 690 O O . ALA A 1 87 ? 8.735 10.840 -7.203 1.00 95.31 87 ALA A O 1
ATOM 691 N N . ALA A 1 88 ? 9.916 11.295 -5.342 1.00 93.62 88 ALA A N 1
ATOM 692 C CA . ALA A 1 88 ? 11.104 10.546 -5.740 1.00 93.62 88 ALA A CA 1
ATOM 693 C C . ALA A 1 88 ? 10.822 9.039 -5.894 1.00 93.62 88 ALA A C 1
ATOM 695 O O . ALA A 1 88 ? 11.267 8.436 -6.872 1.00 93.62 88 ALA A O 1
ATOM 696 N N . THR A 1 89 ? 10.039 8.440 -4.989 1.00 93.75 89 THR A N 1
ATOM 697 C CA . THR A 1 89 ? 9.653 7.022 -5.057 1.00 93.75 89 THR A CA 1
ATOM 698 C C . THR A 1 89 ? 8.832 6.722 -6.307 1.00 93.75 89 THR A C 1
ATOM 700 O O . THR A 1 89 ? 9.192 5.832 -7.076 1.00 93.75 89 THR A O 1
ATOM 703 N N . TYR A 1 90 ? 7.763 7.483 -6.567 1.00 91.62 90 TYR A N 1
ATOM 704 C CA . TYR A 1 90 ? 6.943 7.275 -7.767 1.00 91.62 90 TYR A CA 1
ATOM 705 C C . TYR A 1 90 ? 7.719 7.543 -9.054 1.00 91.62 90 TYR A C 1
ATOM 707 O O . TYR A 1 90 ? 7.531 6.844 -10.049 1.00 91.62 90 TYR A O 1
ATOM 715 N N . PHE A 1 91 ? 8.624 8.521 -9.042 1.00 92.50 91 PHE A N 1
ATOM 716 C CA . PHE A 1 91 ? 9.501 8.777 -10.176 1.00 92.50 91 PHE A CA 1
ATOM 717 C C . PHE A 1 91 ? 10.436 7.596 -10.465 1.00 92.50 91 PHE A C 1
ATOM 719 O O . PHE A 1 91 ? 10.622 7.240 -11.627 1.00 92.50 91 PHE A O 1
ATOM 726 N N . ALA A 1 92 ? 10.994 6.954 -9.435 1.00 89.81 92 ALA A N 1
ATOM 727 C CA . ALA A 1 92 ? 11.811 5.755 -9.601 1.00 89.81 92 ALA A CA 1
ATOM 728 C C . ALA A 1 92 ? 10.996 4.554 -10.115 1.00 89.81 92 ALA A C 1
ATOM 730 O O . ALA A 1 92 ? 11.468 3.848 -11.001 1.00 89.81 92 ALA A O 1
ATOM 731 N N . LEU A 1 93 ? 9.770 4.358 -9.616 1.00 86.94 93 LEU A N 1
ATOM 732 C CA . LEU A 1 93 ? 8.881 3.265 -10.038 1.00 86.94 93 LEU A CA 1
ATOM 733 C C . LEU A 1 93 ? 8.410 3.400 -11.494 1.00 86.94 93 LEU A C 1
ATOM 735 O O . LEU A 1 93 ? 8.308 2.405 -12.204 1.00 86.94 93 LEU A O 1
ATOM 739 N N . ASN A 1 94 ? 8.139 4.626 -11.946 1.00 87.69 94 ASN A N 1
ATOM 740 C CA . ASN A 1 94 ? 7.609 4.894 -13.287 1.00 87.69 94 ASN A CA 1
ATOM 741 C C . ASN A 1 94 ? 8.697 5.073 -14.356 1.00 87.69 94 ASN A C 1
ATOM 743 O O . ASN A 1 94 ? 8.390 5.312 -15.527 1.00 87.69 94 ASN A O 1
ATOM 747 N N . ARG A 1 95 ? 9.977 4.988 -13.980 1.00 82.50 95 ARG A N 1
ATOM 748 C CA . ARG A 1 95 ? 11.083 5.051 -14.933 1.00 82.50 95 ARG A CA 1
ATOM 749 C C . ARG A 1 95 ? 11.140 3.764 -15.749 1.00 82.50 95 ARG A C 1
ATOM 751 O O . ARG A 1 95 ? 11.700 2.762 -15.321 1.00 82.50 95 ARG A O 1
ATOM 758 N N . ALA A 1 96 ? 10.623 3.824 -16.972 1.00 67.50 96 ALA A N 1
ATOM 759 C CA . ALA A 1 96 ? 11.015 2.875 -18.001 1.00 67.50 96 ALA A CA 1
ATOM 760 C C . ALA A 1 96 ? 12.488 3.128 -18.381 1.00 67.50 96 ALA A C 1
ATOM 762 O O . ALA A 1 96 ? 12.897 4.295 -18.466 1.00 67.50 96 ALA A O 1
ATOM 763 N N . PRO A 1 97 ? 13.295 2.082 -18.640 1.00 72.81 97 PRO A N 1
ATOM 764 C CA . PRO A 1 97 ? 14.580 2.268 -19.298 1.00 72.81 97 PRO A CA 1
ATOM 765 C C . PRO A 1 97 ? 14.346 3.071 -20.579 1.00 72.81 97 PRO A C 1
ATOM 767 O O . PRO A 1 97 ? 13.421 2.762 -21.335 1.00 72.81 97 PRO A O 1
ATOM 770 N N . GLN A 1 98 ? 15.150 4.111 -20.824 1.00 71.94 98 GLN A N 1
ATOM 771 C CA . GLN A 1 98 ? 15.091 4.785 -22.118 1.00 71.94 98 GLN A CA 1
ATOM 772 C C . GLN A 1 98 ? 15.320 3.735 -23.203 1.00 71.94 98 GLN A C 1
ATOM 774 O O . GLN A 1 98 ? 16.294 2.980 -23.137 1.00 71.94 98 GLN A O 1
ATOM 779 N N . ALA A 1 99 ? 14.400 3.668 -24.169 1.00 73.38 99 ALA A N 1
ATOM 780 C CA . ALA A 1 99 ? 14.560 2.777 -25.305 1.00 73.38 99 ALA A CA 1
ATOM 781 C C . ALA A 1 99 ? 15.936 3.053 -25.937 1.00 73.38 99 ALA A C 1
ATOM 783 O O . ALA A 1 99 ? 16.284 4.228 -26.114 1.00 73.38 99 ALA A O 1
ATOM 784 N N . PRO A 1 100 ? 16.731 2.013 -26.246 1.00 81.06 100 PRO A N 1
ATOM 785 C CA . PRO A 1 100 ? 18.025 2.202 -26.878 1.00 81.06 100 PRO A CA 1
ATOM 786 C C . PRO A 1 100 ? 17.878 3.088 -28.111 1.00 81.06 100 PRO A C 1
ATOM 788 O O . PRO A 1 100 ? 16.923 2.944 -28.882 1.00 81.06 100 PRO A O 1
ATOM 791 N N . ARG A 1 101 ? 18.820 4.012 -28.305 1.00 86.19 101 ARG A N 1
ATOM 792 C CA . ARG A 1 101 ? 18.834 4.835 -29.511 1.00 86.19 101 ARG A CA 1
ATOM 793 C C . ARG A 1 101 ? 19.005 3.905 -30.712 1.00 86.19 101 ARG A C 1
ATOM 795 O O . ARG A 1 101 ? 19.982 3.167 -30.786 1.00 86.19 101 ARG A O 1
ATOM 802 N N . LEU A 1 102 ? 18.031 3.914 -31.618 1.00 89.00 102 LEU A N 1
ATOM 803 C CA . LEU A 1 102 ? 18.100 3.108 -32.831 1.00 89.00 102 LEU A CA 1
ATOM 804 C C . LEU A 1 102 ? 19.220 3.636 -33.727 1.00 89.00 102 LEU A C 1
ATOM 806 O O . LEU A 1 102 ? 19.304 4.837 -33.990 1.00 89.00 102 LEU A O 1
ATOM 810 N N . GLU A 1 103 ? 20.046 2.724 -34.219 1.00 92.00 103 GLU A N 1
ATOM 811 C CA . GLU A 1 103 ? 21.008 3.017 -35.274 1.00 92.00 103 GLU A CA 1
ATOM 812 C C . GLU A 1 103 ? 20.303 3.067 -36.642 1.00 92.00 103 GLU A C 1
ATOM 814 O O . GLU A 1 103 ? 19.235 2.463 -36.813 1.00 92.00 103 GLU A O 1
ATOM 819 N N . PRO A 1 104 ? 20.874 3.755 -37.651 1.00 91.56 104 PRO A N 1
ATOM 820 C CA . PRO A 1 104 ? 20.314 3.772 -38.998 1.00 91.56 104 PRO A CA 1
ATOM 821 C C . PRO A 1 104 ? 20.095 2.354 -39.528 1.00 91.56 104 PRO A C 1
ATOM 823 O O . PRO A 1 104 ? 20.923 1.483 -39.296 1.00 91.56 104 PRO A O 1
ATOM 826 N N . VAL A 1 105 ? 19.049 2.126 -40.330 1.00 91.56 105 VAL A N 1
ATOM 827 C CA . VAL A 1 105 ? 18.725 0.797 -40.899 1.00 91.56 105 VAL A CA 1
ATOM 828 C C . VAL A 1 105 ? 19.933 0.133 -41.581 1.00 91.56 105 VAL A C 1
ATOM 830 O O . VAL A 1 105 ? 20.073 -1.086 -41.544 1.00 91.56 105 VAL A O 1
ATOM 833 N N . LEU A 1 106 ? 20.836 0.932 -42.158 1.00 88.81 106 LEU A N 1
ATOM 834 C CA . LEU A 1 106 ? 22.064 0.484 -42.824 1.00 88.81 106 LEU A CA 1
ATOM 835 C C . LEU A 1 106 ? 23.105 -0.157 -41.887 1.00 88.81 106 LEU A C 1
ATOM 837 O O . LEU A 1 106 ? 23.979 -0.875 -42.370 1.00 88.81 106 LEU A O 1
ATOM 841 N N . SER A 1 107 ? 23.023 0.067 -40.572 1.00 88.56 107 SER A N 1
ATOM 842 C CA . SER A 1 107 ? 23.860 -0.622 -39.579 1.00 88.56 107 SER A CA 1
ATOM 843 C C . SER A 1 107 ? 23.477 -2.100 -39.425 1.00 88.56 107 SER A C 1
ATOM 845 O O . SER A 1 107 ? 24.277 -2.907 -38.956 1.00 88.56 107 SER A O 1
ATOM 847 N N . SER A 1 108 ? 22.273 -2.489 -39.864 1.00 93.19 108 SER A N 1
ATOM 848 C CA . SER A 1 108 ? 21.823 -3.878 -39.847 1.00 93.19 108 SER A CA 1
ATOM 849 C C . SER A 1 108 ? 22.525 -4.702 -40.926 1.00 93.19 108 SER A C 1
ATOM 851 O O . SER A 1 108 ? 22.448 -4.396 -42.119 1.00 93.19 108 SER A O 1
ATOM 853 N N . SER A 1 109 ? 23.106 -5.837 -40.530 1.00 92.06 109 SER A N 1
ATOM 854 C CA . SER A 1 109 ? 23.700 -6.814 -41.454 1.00 92.06 109 SER A CA 1
ATOM 855 C C . SER A 1 109 ? 22.718 -7.288 -42.537 1.00 92.06 109 SER A C 1
ATOM 857 O O . SER A 1 109 ? 23.108 -7.546 -43.678 1.00 92.06 109 SER A O 1
ATOM 859 N N . LEU A 1 110 ? 21.416 -7.349 -42.231 1.00 92.06 110 LEU A N 1
ATOM 860 C CA . LEU A 1 110 ? 20.377 -7.678 -43.206 1.00 92.06 110 LEU A CA 1
ATOM 861 C C . LEU A 1 110 ? 20.237 -6.593 -44.284 1.00 92.06 110 LEU A C 1
ATOM 863 O O . LEU A 1 110 ? 20.128 -6.922 -45.469 1.00 92.06 110 LEU A O 1
ATOM 867 N N . ALA A 1 111 ? 20.240 -5.316 -43.890 1.00 90.50 111 ALA A N 1
ATOM 868 C CA . ALA A 1 111 ? 20.151 -4.190 -44.817 1.00 90.50 111 ALA A CA 1
ATOM 869 C C . ALA A 1 111 ? 21.397 -4.106 -45.710 1.00 90.50 111 ALA A C 1
ATOM 871 O O . ALA A 1 111 ? 21.263 -3.947 -46.925 1.00 90.50 111 ALA A O 1
ATOM 872 N N . GLN A 1 112 ? 22.585 -4.327 -45.138 1.00 89.38 112 GLN A N 1
ATOM 873 C CA . GLN A 1 112 ? 23.847 -4.404 -45.883 1.00 89.38 112 GLN A CA 1
ATOM 874 C C . GLN A 1 112 ? 23.798 -5.499 -46.959 1.00 89.38 112 GLN A C 1
ATOM 876 O O . GLN A 1 112 ? 24.044 -5.231 -48.136 1.00 89.38 112 GLN A O 1
ATOM 881 N N . ARG A 1 113 ? 23.354 -6.715 -46.602 1.00 89.38 113 ARG A N 1
ATOM 882 C CA . ARG A 1 113 ? 23.199 -7.830 -47.557 1.00 89.38 113 ARG A CA 1
ATOM 883 C C . ARG A 1 113 ? 22.197 -7.533 -48.674 1.00 89.38 113 ARG A C 1
ATOM 885 O O . ARG A 1 113 ? 22.394 -7.982 -49.803 1.00 89.38 113 ARG A O 1
ATOM 892 N N . ARG A 1 114 ? 21.113 -6.805 -48.383 1.00 87.81 114 ARG A N 1
ATOM 893 C CA . ARG A 1 114 ? 20.120 -6.400 -49.395 1.00 87.81 114 ARG A CA 1
ATOM 894 C C . ARG A 1 114 ? 20.674 -5.337 -50.349 1.00 87.81 114 ARG A C 1
ATOM 896 O O . ARG A 1 114 ? 20.395 -5.418 -51.541 1.00 87.81 114 ARG A O 1
ATOM 903 N N . GLY A 1 115 ? 21.482 -4.399 -49.853 1.00 77.94 115 GLY A N 1
ATOM 904 C CA . GLY A 1 115 ? 22.145 -3.380 -50.674 1.00 77.94 115 GLY A CA 1
ATOM 905 C C . GLY A 1 115 ? 23.155 -3.965 -51.668 1.00 77.94 115 GLY A C 1
ATOM 906 O O . GLY A 1 115 ? 23.179 -3.565 -52.829 1.00 77.94 115 GLY A O 1
ATOM 907 N N . MET A 1 116 ? 23.923 -4.978 -51.254 1.00 62.75 116 MET A N 1
ATOM 908 C CA . MET A 1 116 ? 24.961 -5.603 -52.091 1.00 62.75 116 MET A CA 1
ATOM 909 C C . MET A 1 116 ? 24.400 -6.358 -53.306 1.00 62.75 116 MET A C 1
ATOM 911 O O . MET A 1 116 ? 25.044 -6.409 -54.350 1.00 62.75 116 MET A O 1
ATOM 915 N N . LYS A 1 117 ? 23.173 -6.891 -53.222 1.00 60.22 117 LYS A N 1
ATOM 916 C CA . LYS A 1 117 ? 22.536 -7.621 -54.335 1.00 60.22 117 LYS A CA 1
ATOM 917 C C . LYS A 1 117 ? 22.118 -6.734 -55.515 1.00 60.22 117 LYS A C 1
ATOM 919 O O . LYS A 1 117 ? 21.782 -7.269 -56.565 1.00 60.22 117 LYS A O 1
ATOM 924 N N . ARG A 1 118 ? 22.125 -5.402 -55.370 1.00 58.72 118 ARG A N 1
ATOM 925 C CA . ARG A 1 118 ? 21.829 -4.474 -56.479 1.00 58.72 118 ARG A CA 1
ATOM 926 C C . ARG A 1 118 ? 23.060 -4.087 -57.304 1.00 58.72 118 ARG A C 1
ATOM 928 O O . ARG A 1 118 ? 22.878 -3.515 -58.371 1.00 58.72 118 ARG A O 1
ATOM 935 N N . LEU A 1 119 ? 24.277 -4.396 -56.847 1.00 57.19 119 LEU A N 1
ATOM 936 C CA . LEU A 1 119 ? 25.521 -3.963 -57.502 1.00 57.19 119 LEU A CA 1
ATOM 937 C C . LEU A 1 119 ? 26.153 -5.019 -58.428 1.00 57.19 119 LEU A C 1
ATOM 939 O O . LEU A 1 119 ? 27.164 -4.730 -59.055 1.00 57.19 119 LEU A O 1
ATOM 943 N N . THR A 1 120 ? 25.578 -6.221 -58.551 1.00 56.41 120 THR A N 1
ATOM 944 C CA . THR A 1 120 ? 26.169 -7.319 -59.347 1.00 56.41 120 THR A CA 1
ATOM 945 C C . THR A 1 120 ? 25.294 -7.833 -60.493 1.00 56.41 120 THR A C 1
ATOM 947 O O . THR A 1 120 ? 25.569 -8.897 -61.039 1.00 56.41 120 THR A O 1
ATOM 950 N N . SER A 1 121 ? 24.274 -7.083 -60.925 1.00 57.81 121 SER A N 1
ATOM 951 C CA . SER A 1 121 ? 23.563 -7.382 -62.180 1.00 57.81 121 SER A CA 1
ATOM 952 C C . SER A 1 121 ? 24.026 -6.456 -63.307 1.00 57.81 121 SER A C 1
ATOM 954 O O . SER A 1 121 ? 23.253 -5.674 -63.847 1.00 57.81 121 SER A O 1
ATOM 956 N N . THR A 1 122 ? 25.308 -6.546 -63.660 1.00 54.53 122 THR A N 1
ATOM 957 C CA . THR A 1 122 ? 25.765 -6.156 -64.997 1.00 54.53 122 THR A CA 1
ATOM 958 C C . THR A 1 122 ? 25.757 -7.434 -65.821 1.00 54.53 122 THR A C 1
ATOM 960 O O . THR A 1 122 ? 26.589 -8.317 -65.614 1.00 54.53 122 THR A O 1
ATOM 963 N N . ARG A 1 123 ? 24.739 -7.580 -66.677 1.00 52.38 123 ARG A N 1
ATOM 964 C CA . ARG A 1 123 ? 24.733 -8.593 -67.736 1.00 52.38 123 ARG A CA 1
ATOM 965 C C . ARG A 1 123 ? 25.942 -8.338 -68.642 1.00 52.38 123 ARG A C 1
ATOM 967 O O . ARG A 1 123 ? 26.194 -7.184 -68.984 1.00 52.38 123 ARG A O 1
ATOM 974 N N . LEU A 1 124 ? 26.661 -9.417 -68.955 1.00 42.12 124 LEU A N 1
ATOM 975 C CA . LEU A 1 124 ? 27.614 -9.496 -70.064 1.00 42.12 124 LEU A CA 1
ATOM 976 C C . LEU A 1 124 ? 26.955 -9.067 -71.380 1.00 42.12 124 LEU A C 1
ATOM 978 O O . LEU A 1 124 ? 25.738 -9.343 -71.529 1.00 42.12 124 LEU A O 1
#

Organism: Eschrichtius robustus (NCBI:txid9764)

Foldseek 3Di:
DVVVVVVVVVVVVVVVVVVVVVVVVVVLQVVLVVLVCVLVCLCPPPDPVSHDDPVRSCVRCVNVVVVSHDPDDDDDDDPVVVVVVVVVVVVVVPDDPDDPDDDPPCVDPVVVVVVVVVPPPPDD

Secondary structure (DSSP, 8-state):
-HHHHHHHHHHHHHHHHHHHHHHHHHHHHHHHHHHHHHHHHHHS-SSTTTSPPHHHHHTSHHHHTGGGS--PPPP---HHHHHHHHHHHHHHHT-PPPPPPPPPGGGSHHHHHHHHTTSS----

Sequence (124 aa):
MVKVMVEEMVDVVVKVMVEVMGMVKVMVEEVVEVMVEDVVSKMLHVDPHQRLTAVQVLRHPWVVNREYLSPNQLSRQDVHLVKGAMAATYFALNRAPQAPRLEPVLSSSLAQRRGMKRLTSTRL

pLDDT: mean 83.16, std 12.05, range [42.12, 97.38]